Protein AF-A0A4Q2SN95-F1 (afdb_monomer_lite)

Radius of gyration: 20.89 Å; chains: 1; bounding box: 45×52×58 Å

Organism: NCBI:txid1168729

Foldseek 3Di:
DDDDDPDDDPVRVVVVCVVDVVSVVVVVVVVVVVVVVVVVVLVVQVVLQVVLVVQVQHDSGLLCCVVDLVSLVSSQVSLVVCCLDPPNQVSLLSCLVSDALVCLVVLVVLCPDCSSPLSSLSSLVSLLVNLCVVPNCRSLVVLVVCCPPPRNNVSSVCVNVVNDDDD

pLDDT: mean 83.75, std 11.83, range [34.06, 97.44]

Sequence (167 aa):
MGKRQAGITAGELIAELEADPEHQARRREREAAADEEHAVLREVEKPVVADLAAIGVEVDSPWNLYRDPDARARAVPVLLDHLDRDYPDMLSHVLSHVAVREHYDDLLSFLSDESLGSTRISFIRPVNRIGNRIEQGKGRQVIEGLVDHPQLSAEARAVLAGRSRNS

Secondary structure (DSSP, 8-state):
-PPPPPPPPHHHHHHHHHH-HHHHHHHHHHHHHHHHHHHHHHHHHHHHHHHHHHTT---SSGGGGGG-HHHHHHHHHHHHHTTTSS-HHHHHHHHHHH--GGGHHHHHHHHH-GGGGGGGHHHHHHHHHHHHHHSTTHHHHHHHTTTT-TTTHHHHHHHHTT-S---

Structure (mmCIF, N/CA/C/O backbone):
data_AF-A0A4Q2SN95-F1
#
_entry.id   AF-A0A4Q2SN95-F1
#
loop_
_atom_site.group_PDB
_atom_site.id
_atom_site.type_symbol
_atom_site.label_atom_id
_atom_site.label_alt_id
_atom_site.label_comp_id
_atom_site.label_asym_id
_atom_site.label_entity_id
_atom_site.label_seq_id
_atom_site.pdbx_PDB_ins_code
_atom_site.Cartn_x
_atom_site.Cartn_y
_atom_site.Cartn_z
_atom_site.occupancy
_atom_site.B_iso_or_equiv
_atom_site.auth_seq_id
_atom_site.auth_comp_id
_atom_site.auth_asym_id
_atom_site.auth_atom_id
_atom_site.pdbx_PDB_model_num
ATOM 1 N N . MET A 1 1 ? 24.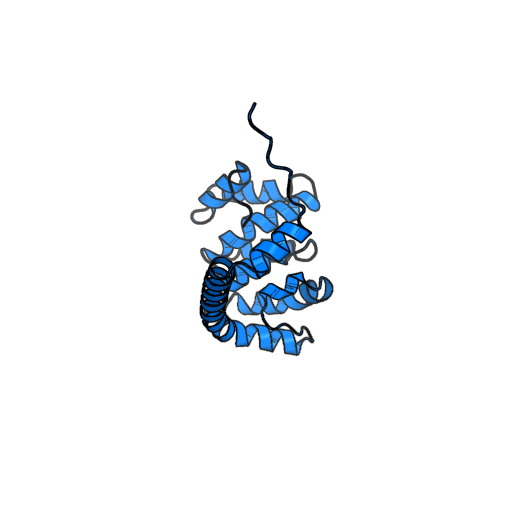513 30.249 -38.455 1.00 34.06 1 MET A N 1
ATOM 2 C CA . MET A 1 1 ? 23.229 29.514 -38.504 1.00 34.06 1 MET A CA 1
ATOM 3 C C . MET A 1 1 ? 23.435 28.146 -37.867 1.00 34.06 1 MET A C 1
ATOM 5 O O . MET A 1 1 ? 24.060 27.295 -38.485 1.00 34.06 1 MET A O 1
ATOM 9 N N . GLY A 1 2 ? 23.003 27.958 -36.617 1.00 39.50 2 GLY A N 1
ATOM 10 C CA . GLY A 1 2 ? 23.066 26.654 -35.948 1.00 39.50 2 GLY A CA 1
ATOM 11 C C . GLY A 1 2 ? 21.958 25.748 -36.479 1.00 39.50 2 GLY A C 1
ATOM 12 O O . GLY A 1 2 ? 20.784 26.105 -36.390 1.00 39.50 2 GLY A O 1
ATOM 13 N N . LYS A 1 3 ? 22.323 24.615 -37.085 1.00 46.09 3 LYS A N 1
ATOM 14 C CA . LYS A 1 3 ? 21.358 23.597 -37.516 1.00 46.09 3 LYS A CA 1
ATOM 15 C C . LYS A 1 3 ? 20.697 23.010 -36.266 1.00 46.09 3 LYS A C 1
ATOM 17 O O . LYS A 1 3 ? 21.389 22.489 -35.399 1.00 46.09 3 LYS A O 1
ATOM 22 N N . ARG A 1 4 ? 19.368 23.116 -36.168 1.00 50.34 4 ARG A N 1
ATOM 23 C CA . ARG A 1 4 ? 18.576 22.367 -35.184 1.00 50.34 4 ARG A CA 1
ATOM 24 C C . ARG A 1 4 ? 18.757 20.880 -35.490 1.00 50.34 4 ARG A C 1
ATOM 26 O O . ARG A 1 4 ? 18.494 20.466 -36.616 1.00 50.34 4 ARG A O 1
ATOM 33 N N . GLN A 1 5 ? 19.256 20.118 -34.522 1.00 59.31 5 GLN A N 1
ATOM 34 C CA . GLN A 1 5 ? 19.350 18.662 -34.608 1.00 59.31 5 GLN A CA 1
ATOM 35 C C . GLN A 1 5 ? 17.923 18.128 -34.802 1.00 59.31 5 GLN A C 1
ATOM 37 O O . GLN A 1 5 ? 17.023 18.497 -34.044 1.00 59.31 5 GLN A O 1
ATOM 42 N N . ALA A 1 6 ? 17.688 17.382 -35.884 1.00 63.25 6 ALA A N 1
ATOM 43 C CA . ALA A 1 6 ? 16.386 16.784 -36.155 1.00 63.25 6 ALA A CA 1
ATOM 44 C C . ALA A 1 6 ? 16.017 15.864 -34.981 1.00 63.25 6 ALA A C 1
ATOM 46 O O . ALA A 1 6 ? 16.872 15.128 -34.493 1.00 63.25 6 ALA A O 1
ATOM 47 N N . GLY A 1 7 ? 14.781 15.958 -34.487 1.00 72.75 7 GLY A N 1
ATOM 48 C CA . GLY A 1 7 ? 14.321 15.111 -33.389 1.00 72.75 7 GLY A CA 1
ATOM 49 C C . GLY A 1 7 ? 14.327 13.647 -33.820 1.00 72.75 7 GLY A C 1
ATOM 50 O O . GLY A 1 7 ? 13.727 13.317 -34.839 1.00 72.75 7 GLY A O 1
ATOM 51 N N . ILE A 1 8 ? 15.016 12.801 -33.057 1.00 86.00 8 ILE A N 1
ATOM 52 C CA . ILE A 1 8 ? 14.998 11.347 -33.216 1.00 86.00 8 ILE A CA 1
ATOM 53 C C . ILE A 1 8 ? 13.643 10.798 -32.755 1.00 86.00 8 ILE A C 1
ATOM 55 O O . ILE A 1 8 ? 13.065 11.281 -31.775 1.00 86.00 8 ILE A O 1
ATOM 59 N N . THR A 1 9 ? 13.103 9.812 -33.464 1.00 89.06 9 THR A N 1
ATOM 60 C CA . THR A 1 9 ? 11.887 9.112 -33.032 1.00 89.06 9 THR A CA 1
ATOM 61 C C . THR A 1 9 ? 12.190 8.155 -31.876 1.00 89.06 9 THR A C 1
ATOM 63 O O . THR A 1 9 ? 13.327 7.735 -31.674 1.00 89.06 9 THR A O 1
ATOM 66 N N . ALA A 1 10 ? 11.166 7.756 -31.116 1.00 77.19 10 ALA A N 1
ATOM 67 C CA . ALA A 1 10 ? 11.340 6.775 -30.041 1.00 77.19 10 ALA A CA 1
ATOM 68 C C . ALA A 1 10 ? 11.914 5.437 -30.551 1.00 77.19 10 ALA A C 1
ATOM 70 O O . ALA A 1 10 ? 12.736 4.834 -29.872 1.00 77.19 10 ALA A O 1
ATOM 71 N N . GLY A 1 11 ? 11.520 4.997 -31.752 1.00 88.56 11 GLY A N 1
ATOM 72 C CA . GLY A 1 11 ? 12.029 3.762 -32.358 1.00 88.56 11 GLY A CA 1
ATOM 73 C C . GLY A 1 11 ? 13.495 3.859 -32.783 1.00 88.56 11 GLY A C 1
ATOM 74 O O . GLY A 1 11 ? 14.266 2.942 -32.523 1.00 88.56 11 GLY A O 1
ATOM 75 N N . GLU A 1 12 ? 13.900 4.983 -33.378 1.00 89.00 12 GLU A N 1
ATOM 76 C CA . GLU A 1 12 ? 15.304 5.232 -33.738 1.00 89.00 12 GLU A CA 1
ATOM 77 C C . GLU A 1 12 ? 16.192 5.344 -32.492 1.00 89.00 12 GLU A C 1
ATOM 79 O O . GLU A 1 12 ? 17.292 4.801 -32.479 1.00 89.00 12 GLU A O 1
ATOM 84 N N . LEU A 1 13 ? 15.690 5.971 -31.422 1.00 87.94 13 LEU A N 1
ATOM 85 C CA . LEU A 1 13 ? 16.396 6.042 -30.144 1.00 87.94 13 LEU A CA 1
ATOM 86 C C . LEU A 1 13 ? 16.555 4.654 -29.509 1.00 87.94 13 LEU A C 1
ATOM 88 O O . LEU A 1 13 ? 17.628 4.342 -29.008 1.00 87.94 13 LEU A O 1
ATOM 92 N N . ILE A 1 14 ? 15.521 3.807 -29.541 1.00 88.38 14 ILE A N 1
ATOM 93 C CA . ILE A 1 14 ? 15.619 2.423 -29.048 1.00 88.38 14 ILE A CA 1
ATOM 94 C C . ILE A 1 14 ? 16.693 1.655 -29.826 1.00 88.38 14 ILE A C 1
ATOM 96 O O . ILE A 1 14 ? 17.553 1.041 -29.204 1.00 88.38 14 ILE A O 1
ATOM 100 N N . ALA A 1 15 ? 16.697 1.748 -31.159 1.00 90.81 15 ALA A N 1
ATOM 101 C CA . ALA A 1 15 ? 17.691 1.076 -31.995 1.00 90.81 15 ALA A CA 1
ATOM 102 C C . ALA A 1 15 ? 19.127 1.573 -31.725 1.00 90.81 15 ALA A C 1
ATOM 104 O O . ALA A 1 15 ? 20.064 0.776 -31.701 1.00 90.81 15 ALA A O 1
ATOM 105 N N . GLU A 1 16 ? 19.310 2.875 -31.479 1.00 89.81 16 GLU A N 1
ATOM 106 C CA . GLU A 1 16 ? 20.607 3.453 -31.101 1.00 89.81 16 GLU A CA 1
ATOM 107 C C . GLU A 1 16 ? 21.078 2.940 -29.732 1.00 89.81 16 GLU A C 1
ATOM 109 O O . GLU A 1 16 ? 22.223 2.513 -29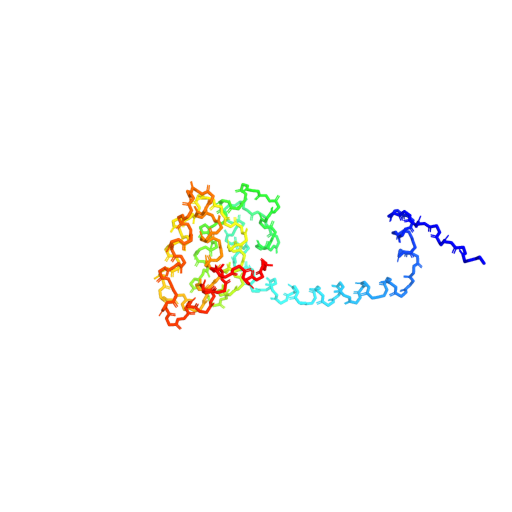.587 1.00 89.81 16 GLU A O 1
ATOM 114 N N . LEU A 1 17 ? 20.181 2.900 -28.742 1.00 89.56 17 LEU A N 1
ATOM 115 C CA . LEU A 1 17 ? 20.478 2.375 -27.408 1.00 89.56 17 LEU A CA 1
ATOM 116 C C . LEU A 1 17 ? 20.768 0.867 -27.423 1.00 89.56 17 LEU A C 1
ATOM 118 O O . LEU A 1 17 ? 21.601 0.399 -26.646 1.00 89.56 17 LEU A O 1
ATOM 122 N N . GLU A 1 18 ? 20.103 0.097 -28.287 1.00 91.62 18 GLU A N 1
ATOM 123 C CA . GLU A 1 18 ? 20.377 -1.329 -28.509 1.00 91.62 18 GLU A CA 1
ATOM 124 C C . GLU A 1 18 ? 21.759 -1.569 -29.126 1.00 91.62 18 GLU A C 1
ATOM 126 O O . GLU A 1 18 ? 22.445 -2.517 -28.737 1.00 91.62 18 GLU A O 1
ATOM 131 N N . ALA A 1 19 ? 22.187 -0.692 -30.038 1.00 92.69 19 ALA A N 1
ATOM 132 C CA . ALA A 1 19 ? 23.485 -0.770 -30.699 1.00 92.69 19 ALA A CA 1
ATOM 133 C C . ALA A 1 19 ? 24.656 -0.221 -29.857 1.00 92.69 19 ALA A C 1
ATOM 135 O O . ALA A 1 19 ? 25.799 -0.578 -30.140 1.00 92.69 19 ALA A O 1
ATOM 136 N N . ASP A 1 20 ? 24.404 0.616 -28.841 1.00 93.75 20 ASP A N 1
ATOM 137 C CA . ASP A 1 20 ? 25.426 1.197 -27.953 1.00 93.75 20 ASP A CA 1
ATOM 138 C C . ASP A 1 20 ? 25.938 0.178 -26.905 1.00 93.75 20 ASP A C 1
ATOM 140 O O . ASP A 1 20 ? 25.230 -0.133 -25.936 1.00 93.75 20 ASP A O 1
ATOM 144 N N . PRO A 1 21 ? 27.195 -0.306 -27.012 1.00 92.12 21 PRO A N 1
ATOM 145 C CA . PRO A 1 21 ? 27.749 -1.283 -26.079 1.00 92.12 21 PRO A CA 1
ATOM 146 C C . PRO A 1 21 ? 27.843 -0.779 -24.635 1.00 92.12 21 PRO A C 1
ATOM 148 O O . PRO A 1 21 ? 27.689 -1.579 -23.710 1.00 92.12 21 PRO A O 1
ATOM 151 N N . GLU A 1 22 ? 28.070 0.521 -24.415 1.00 93.00 22 GLU A N 1
ATOM 152 C CA . GLU A 1 22 ? 28.120 1.085 -23.066 1.00 93.00 22 GLU A CA 1
ATOM 153 C C . GLU A 1 22 ? 26.730 1.138 -22.434 1.00 93.00 22 GLU A C 1
ATOM 155 O O . GLU A 1 22 ? 26.572 0.854 -21.244 1.00 93.00 22 GLU A O 1
ATOM 160 N N . HIS A 1 23 ? 25.703 1.481 -23.217 1.00 86.88 23 HIS A N 1
ATOM 161 C CA . HIS A 1 23 ? 24.322 1.411 -22.752 1.00 86.88 23 HIS A CA 1
ATOM 162 C C . HIS A 1 23 ? 23.934 -0.029 -22.403 1.00 86.88 23 HIS A C 1
ATOM 164 O O . HIS A 1 23 ? 23.379 -0.265 -21.329 1.00 86.88 23 HIS A O 1
ATOM 170 N N . GLN A 1 24 ? 24.293 -0.998 -23.249 1.00 92.06 24 GLN A N 1
ATOM 171 C CA . GLN A 1 24 ? 24.062 -2.417 -22.973 1.00 92.06 24 GLN A CA 1
ATOM 172 C C . GLN A 1 24 ? 24.809 -2.909 -21.725 1.00 92.06 24 GLN A C 1
ATOM 174 O O . GLN A 1 24 ? 24.277 -3.737 -20.985 1.00 92.06 24 GLN A O 1
ATOM 179 N N . ALA A 1 25 ? 26.038 -2.442 -21.485 1.00 90.56 25 ALA A N 1
ATOM 180 C CA . ALA A 1 25 ? 26.813 -2.795 -20.294 1.00 90.56 25 ALA A CA 1
ATOM 181 C C . ALA A 1 25 ? 26.173 -2.222 -19.022 1.00 90.56 25 ALA A C 1
ATOM 183 O O . ALA A 1 25 ? 25.849 -2.979 -18.111 1.00 90.56 25 ALA A O 1
ATOM 184 N N . ARG A 1 26 ? 25.862 -0.917 -19.008 1.00 87.06 26 ARG A N 1
ATOM 185 C CA . ARG A 1 26 ? 25.166 -0.265 -17.884 1.00 87.06 26 ARG A CA 1
ATOM 186 C C . ARG A 1 26 ? 23.802 -0.891 -17.602 1.00 87.06 26 ARG A C 1
ATOM 188 O O . ARG A 1 26 ? 23.394 -0.975 -16.447 1.00 87.06 26 ARG A O 1
ATOM 195 N N . ARG A 1 27 ? 23.071 -1.306 -18.643 1.00 86.88 27 ARG A N 1
ATOM 196 C CA . ARG A 1 27 ? 21.775 -1.978 -18.484 1.00 86.88 27 ARG A CA 1
ATOM 197 C C . ARG A 1 27 ? 21.940 -3.351 -17.837 1.00 86.88 27 ARG A C 1
ATOM 199 O O . ARG A 1 27 ? 21.238 -3.623 -16.874 1.00 86.88 27 ARG A O 1
ATOM 206 N N . ARG A 1 28 ? 22.908 -4.152 -18.297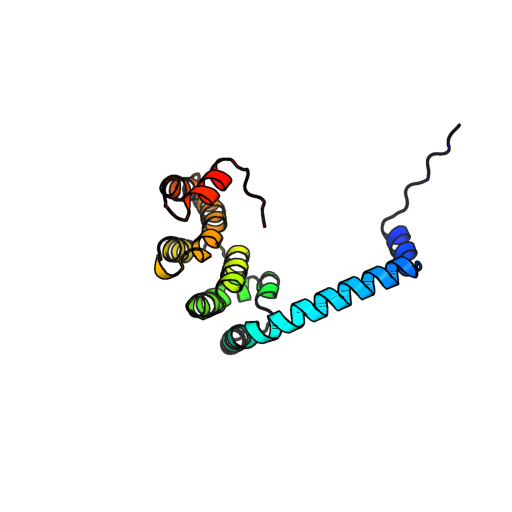 1.00 86.81 28 ARG A N 1
ATOM 207 C CA . ARG A 1 28 ? 23.227 -5.467 -17.717 1.00 86.81 28 ARG A CA 1
ATOM 208 C C . ARG A 1 28 ? 23.721 -5.382 -16.276 1.00 86.81 28 ARG A C 1
ATOM 210 O O . ARG A 1 28 ? 23.313 -6.195 -15.464 1.00 86.81 28 ARG A O 1
ATOM 217 N N . GLU A 1 29 ? 24.555 -4.399 -15.940 1.00 86.38 29 GLU A N 1
ATOM 218 C CA . GLU A 1 29 ? 25.005 -4.177 -14.557 1.00 86.38 29 GLU A CA 1
ATOM 219 C C . GLU A 1 29 ? 23.837 -3.832 -13.627 1.00 86.38 29 GLU A C 1
ATOM 221 O O . GLU A 1 29 ? 23.751 -4.358 -12.522 1.00 86.38 29 GLU A O 1
ATOM 226 N N . ARG A 1 30 ? 22.910 -2.979 -14.082 1.00 78.62 30 ARG A N 1
ATOM 227 C CA . ARG A 1 30 ? 21.701 -2.637 -13.317 1.00 78.62 30 ARG A CA 1
ATOM 228 C C . ARG A 1 30 ? 20.752 -3.816 -13.169 1.00 78.62 30 ARG A C 1
ATOM 230 O O . ARG A 1 30 ? 20.195 -3.995 -12.097 1.00 78.62 30 ARG A O 1
ATOM 237 N N . GLU A 1 31 ? 20.562 -4.581 -14.238 1.00 80.38 31 GLU A N 1
ATOM 238 C CA . GLU A 1 31 ? 19.724 -5.780 -14.239 1.00 80.38 31 GLU A CA 1
ATOM 239 C C . GLU A 1 31 ? 20.303 -6.841 -13.297 1.00 80.38 31 GLU A C 1
ATOM 241 O O . GLU A 1 31 ? 19.589 -7.323 -12.431 1.00 80.38 31 GLU A O 1
ATOM 246 N N . ALA A 1 32 ? 21.617 -7.085 -13.344 1.00 79.00 32 ALA A N 1
ATOM 247 C CA . ALA A 1 32 ? 22.294 -8.000 -12.427 1.00 79.00 32 ALA A CA 1
ATOM 248 C C . ALA A 1 32 ? 22.229 -7.538 -10.959 1.00 79.00 32 ALA A C 1
ATOM 250 O O . ALA A 1 32 ? 21.983 -8.352 -10.073 1.00 79.00 32 ALA A O 1
ATOM 251 N N . ALA A 1 33 ? 22.412 -6.238 -10.694 1.00 75.69 33 ALA A N 1
ATOM 252 C CA . ALA A 1 33 ? 22.281 -5.685 -9.346 1.00 75.69 33 ALA A CA 1
ATOM 253 C C . ALA A 1 33 ? 20.842 -5.806 -8.814 1.00 75.69 33 ALA A C 1
ATOM 255 O O . ALA A 1 33 ? 20.639 -6.170 -7.657 1.00 75.69 33 ALA A O 1
ATOM 256 N N . ALA A 1 34 ? 19.845 -5.550 -9.666 1.00 71.56 34 ALA A N 1
ATOM 257 C CA . ALA A 1 34 ? 18.441 -5.744 -9.322 1.00 71.56 34 ALA A CA 1
ATOM 258 C C . ALA A 1 34 ? 18.114 -7.230 -9.097 1.00 71.56 34 ALA A C 1
ATOM 260 O O . ALA A 1 34 ? 17.398 -7.562 -8.160 1.00 71.56 34 ALA A O 1
ATOM 261 N N . ASP A 1 35 ? 18.665 -8.138 -9.904 1.00 74.12 35 ASP A N 1
ATOM 262 C CA . ASP A 1 35 ? 18.463 -9.582 -9.757 1.00 74.12 35 ASP A CA 1
ATOM 263 C C . ASP A 1 35 ? 19.029 -10.128 -8.441 1.00 74.12 35 ASP A C 1
ATOM 265 O O . ASP A 1 35 ? 18.415 -11.018 -7.837 1.00 74.12 35 ASP A O 1
ATOM 269 N N . GLU A 1 36 ? 20.172 -9.596 -7.996 1.00 71.81 36 GLU A N 1
ATOM 270 C CA . GLU A 1 36 ? 20.810 -9.932 -6.720 1.00 71.81 36 GLU A CA 1
ATOM 271 C C . GLU A 1 36 ? 19.992 -9.409 -5.529 1.00 71.81 36 GLU A C 1
ATOM 273 O O . GLU A 1 36 ? 19.694 -10.168 -4.605 1.00 71.81 36 GLU A O 1
ATOM 278 N N . GLU A 1 37 ? 19.530 -8.156 -5.586 1.00 66.19 37 GLU A N 1
ATOM 279 C CA . GLU A 1 37 ? 18.628 -7.579 -4.580 1.00 66.19 37 GLU A CA 1
ATOM 280 C C . GLU A 1 37 ? 17.303 -8.360 -4.501 1.00 66.19 37 GLU A C 1
ATOM 282 O O . GLU A 1 37 ? 16.845 -8.749 -3.422 1.00 66.19 37 GLU A O 1
ATOM 287 N N . HIS A 1 38 ? 16.724 -8.694 -5.656 1.00 71.75 38 HIS A N 1
ATOM 288 C CA . HIS A 1 38 ? 15.506 -9.491 -5.742 1.00 71.75 38 HIS A CA 1
ATOM 289 C C . HIS A 1 38 ? 15.707 -10.935 -5.264 1.00 71.75 38 HIS A C 1
ATOM 291 O O . HIS A 1 38 ? 14.745 -11.560 -4.827 1.00 71.75 38 HIS A O 1
ATOM 297 N N . ALA A 1 39 ? 16.920 -11.497 -5.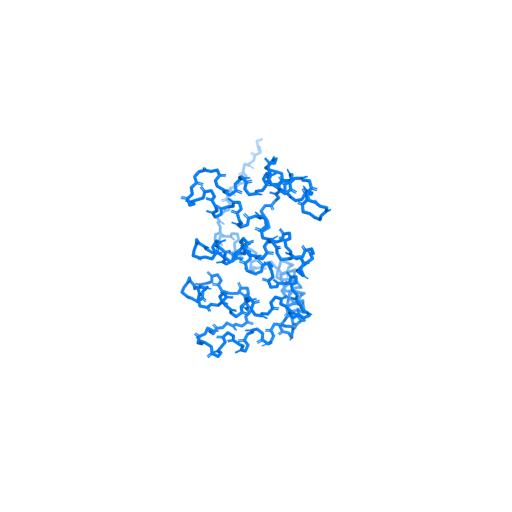318 1.00 76.06 39 ALA A N 1
ATOM 298 C CA . ALA A 1 39 ? 17.178 -12.850 -4.820 1.00 76.06 39 ALA A CA 1
ATOM 299 C C . ALA A 1 39 ? 16.988 -12.950 -3.306 1.00 76.06 39 ALA A C 1
ATOM 301 O O . ALA A 1 39 ? 16.387 -13.913 -2.829 1.00 76.06 39 ALA A O 1
ATOM 302 N N . VAL A 1 40 ? 17.445 -11.938 -2.567 1.00 73.81 40 VAL A N 1
ATOM 303 C CA . VAL A 1 40 ? 17.262 -11.863 -1.113 1.00 73.81 40 VAL A CA 1
ATOM 304 C C . VAL A 1 40 ? 15.780 -11.719 -0.772 1.00 73.81 40 VAL A C 1
ATOM 306 O O . VAL A 1 40 ? 15.275 -12.434 0.092 1.00 73.81 40 VAL A O 1
ATOM 309 N N . LEU A 1 41 ? 15.064 -10.852 -1.493 1.00 72.00 41 LEU A N 1
ATOM 310 C CA . LEU A 1 41 ? 13.626 -10.659 -1.297 1.00 72.00 41 LEU A CA 1
ATOM 311 C C . LEU A 1 41 ? 12.833 -11.931 -1.607 1.00 72.00 41 LEU A C 1
ATOM 313 O O . LEU A 1 41 ? 11.978 -12.302 -0.812 1.00 72.00 41 LEU A O 1
ATOM 317 N N . ARG A 1 42 ? 13.168 -12.658 -2.682 1.00 79.44 42 ARG A N 1
ATOM 318 C CA . ARG A 1 42 ? 12.513 -13.930 -3.029 1.00 79.44 42 ARG A CA 1
ATOM 319 C C . ARG A 1 42 ? 12.575 -14.946 -1.893 1.00 79.44 42 ARG A C 1
ATOM 321 O O . ARG A 1 42 ? 11.590 -15.634 -1.660 1.00 79.44 42 ARG A O 1
ATOM 328 N N . GLU A 1 43 ? 13.695 -15.044 -1.175 1.00 81.69 43 GLU A N 1
ATOM 329 C CA . GLU A 1 43 ? 13.807 -15.951 -0.023 1.00 81.69 43 GLU A CA 1
ATOM 330 C C . GLU A 1 43 ? 12.876 -15.549 1.128 1.00 81.69 43 GLU A C 1
ATOM 332 O O . GLU A 1 43 ? 12.232 -16.414 1.722 1.00 81.69 43 GLU A O 1
ATOM 337 N N . VAL A 1 44 ? 12.756 -14.248 1.401 1.00 81.50 44 VAL A N 1
ATOM 338 C CA . VAL A 1 44 ? 11.848 -13.707 2.427 1.00 81.50 44 VAL A CA 1
ATOM 339 C C . VAL A 1 44 ? 10.380 -13.846 2.006 1.00 81.50 44 VAL A C 1
ATOM 341 O O . VAL A 1 44 ? 9.522 -14.123 2.839 1.00 81.50 44 VAL A O 1
ATOM 344 N N . GLU A 1 45 ? 10.085 -13.703 0.713 1.00 86.44 45 GLU A N 1
ATOM 345 C CA . GLU A 1 45 ? 8.736 -13.766 0.137 1.00 86.44 45 GLU A CA 1
ATOM 346 C C . GLU A 1 45 ? 8.195 -15.198 0.005 1.00 86.44 45 GLU A C 1
ATOM 348 O O . GLU A 1 45 ? 6.986 -15.381 -0.144 1.00 86.44 45 GLU A O 1
ATOM 353 N N . LYS A 1 46 ? 9.043 -16.232 0.092 1.00 88.19 46 LYS A N 1
ATOM 354 C CA . LYS A 1 46 ? 8.628 -17.639 -0.067 1.00 88.19 46 LYS A CA 1
ATOM 355 C C . LYS A 1 46 ? 7.380 -18.028 0.728 1.00 88.19 46 LYS A C 1
ATOM 357 O O . LYS A 1 46 ? 6.511 -18.664 0.133 1.00 88.19 46 LYS A O 1
ATOM 362 N N . PRO A 1 47 ? 7.248 -17.690 2.027 1.00 89.62 47 PRO A N 1
ATOM 363 C CA . PRO A 1 47 ? 6.080 -18.105 2.790 1.00 89.62 47 PRO A CA 1
ATOM 364 C C . PRO A 1 47 ? 4.797 -17.457 2.262 1.00 89.62 47 PRO A C 1
ATOM 366 O O . PRO A 1 47 ? 3.803 -18.147 2.086 1.00 89.62 47 PRO A O 1
ATOM 369 N N . VAL A 1 48 ? 4.817 -16.152 1.962 1.00 89.25 48 VAL A N 1
ATOM 370 C CA . VAL A 1 48 ? 3.625 -15.449 1.457 1.00 89.25 48 VAL A CA 1
ATOM 371 C C . VAL A 1 48 ? 3.269 -15.900 0.044 1.00 89.25 48 VAL A C 1
ATOM 373 O O . VAL A 1 48 ? 2.096 -16.076 -0.261 1.00 89.25 48 VAL A O 1
ATOM 376 N N . VAL A 1 49 ? 4.259 -16.165 -0.812 1.00 92.19 49 VAL A N 1
ATOM 377 C CA . VAL A 1 49 ? 4.026 -16.718 -2.153 1.00 92.19 49 VAL A CA 1
ATOM 378 C C . VAL A 1 49 ? 3.405 -18.115 -2.071 1.00 92.19 49 VAL A C 1
ATOM 380 O O . VAL A 1 49 ? 2.476 -18.410 -2.819 1.00 92.19 49 VAL A O 1
ATOM 383 N N . ALA A 1 50 ? 3.864 -18.960 -1.145 1.00 92.88 50 ALA A N 1
ATOM 384 C CA . ALA A 1 50 ? 3.287 -20.285 -0.936 1.00 92.88 50 ALA A CA 1
ATOM 385 C C . ALA A 1 50 ? 1.826 -20.212 -0.457 1.00 92.88 50 ALA A C 1
ATOM 387 O O . ALA A 1 50 ? 0.970 -20.917 -0.995 1.00 92.88 50 ALA A O 1
ATOM 388 N N . ASP A 1 51 ? 1.529 -19.329 0.497 1.00 92.31 51 ASP A N 1
ATOM 389 C CA . ASP A 1 51 ? 0.175 -19.163 1.034 1.00 92.31 51 ASP A CA 1
ATOM 390 C C . ASP A 1 51 ? -0.771 -18.506 -0.005 1.00 92.31 51 ASP A C 1
ATOM 392 O O . ASP A 1 51 ? -1.952 -18.853 -0.081 1.00 92.31 51 ASP A O 1
ATOM 396 N N . LEU A 1 52 ? -0.255 -17.647 -0.898 1.00 93.00 52 LEU A N 1
ATOM 397 C CA . LEU A 1 52 ? -0.989 -17.130 -2.065 1.00 93.00 52 LEU A CA 1
ATOM 398 C C . LEU A 1 52 ? -1.287 -18.226 -3.102 1.00 93.00 52 LEU A C 1
ATOM 400 O O . LEU A 1 52 ? -2.416 -18.328 -3.592 1.00 93.00 52 LEU A O 1
ATOM 404 N N . ALA A 1 53 ? -0.316 -19.087 -3.409 1.00 94.31 53 ALA A N 1
ATOM 405 C CA . ALA A 1 53 ? -0.523 -20.212 -4.319 1.00 94.31 53 ALA A CA 1
ATOM 406 C C . ALA A 1 53 ? -1.579 -21.192 -3.771 1.00 94.31 53 ALA A C 1
ATOM 408 O O . ALA A 1 53 ? -2.426 -21.684 -4.518 1.00 94.31 53 ALA A O 1
ATOM 409 N N . ALA A 1 54 ? -1.619 -21.406 -2.450 1.00 94.62 54 ALA A N 1
ATOM 410 C CA . ALA A 1 54 ? -2.609 -22.268 -1.797 1.00 94.62 54 ALA A CA 1
ATOM 411 C C . ALA A 1 54 ? -4.069 -21.812 -2.006 1.00 94.62 54 ALA A C 1
ATOM 413 O O . ALA A 1 54 ? -4.983 -22.638 -1.957 1.00 94.62 54 ALA A O 1
ATOM 414 N N . ILE A 1 55 ? -4.296 -20.524 -2.287 1.00 93.25 55 ILE A N 1
ATOM 415 C CA . ILE A 1 55 ? -5.616 -19.960 -2.620 1.00 93.25 55 ILE A CA 1
ATOM 416 C C . ILE A 1 55 ? -5.815 -19.729 -4.132 1.00 93.25 55 ILE A C 1
ATOM 418 O O . ILE A 1 55 ? -6.777 -19.073 -4.542 1.00 93.25 55 ILE A O 1
ATOM 422 N N . GLY A 1 56 ? -4.917 -20.258 -4.971 1.00 92.50 56 GLY A N 1
ATOM 423 C CA . GLY A 1 56 ? -4.967 -20.149 -6.431 1.00 92.50 56 GLY A CA 1
ATOM 424 C C . GLY A 1 56 ? -4.498 -18.799 -6.985 1.00 92.50 56 GLY A C 1
ATOM 425 O O . GLY A 1 56 ? -4.923 -18.404 -8.073 1.00 92.50 56 GLY A O 1
ATOM 426 N N . VAL A 1 57 ? -3.673 -18.057 -6.239 1.00 92.88 57 VAL A N 1
ATOM 427 C CA . VAL A 1 57 ? -3.024 -16.822 -6.700 1.00 92.88 57 VAL A CA 1
ATOM 428 C C . VAL A 1 57 ? -1.562 -17.121 -7.038 1.00 92.88 57 VAL A C 1
ATOM 430 O O . VAL A 1 57 ? -0.685 -17.084 -6.181 1.00 92.88 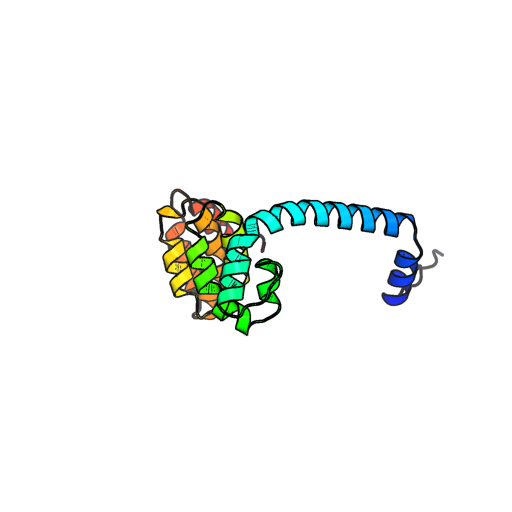57 VAL A O 1
ATOM 433 N N . GLU A 1 58 ? -1.309 -17.414 -8.312 1.00 92.19 58 GLU A N 1
ATOM 434 C CA . GLU A 1 58 ? 0.021 -17.758 -8.826 1.00 92.19 58 GLU A CA 1
ATOM 435 C C . GLU A 1 58 ? 0.829 -16.491 -9.146 1.00 92.19 58 GLU A C 1
ATOM 437 O O . GLU A 1 58 ? 0.605 -15.832 -10.166 1.00 92.19 58 GLU A O 1
ATOM 442 N N . VAL A 1 59 ? 1.777 -16.143 -8.275 1.00 90.12 59 VAL A N 1
ATOM 443 C CA . VAL A 1 59 ? 2.733 -15.044 -8.474 1.00 90.12 59 VAL A CA 1
ATOM 444 C C . VAL A 1 59 ? 4.129 -15.467 -8.022 1.00 90.12 59 VAL A C 1
ATOM 446 O O . VAL A 1 59 ? 4.286 -16.205 -7.059 1.00 90.12 59 VAL A O 1
ATOM 449 N N . ASP A 1 60 ? 5.158 -14.982 -8.706 1.00 87.50 60 ASP A N 1
ATOM 450 C CA . ASP A 1 60 ? 6.573 -15.142 -8.336 1.00 87.50 60 ASP A CA 1
ATOM 451 C C . ASP A 1 60 ? 7.028 -14.137 -7.263 1.00 87.50 60 ASP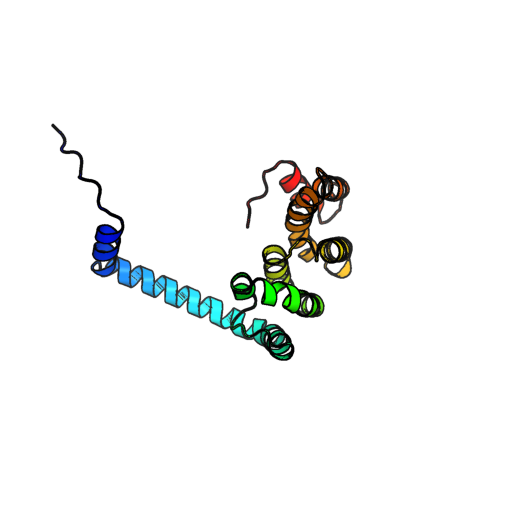 A C 1
ATOM 453 O O . ASP A 1 60 ? 8.077 -14.318 -6.649 1.00 87.50 60 ASP A O 1
ATOM 457 N N . SER A 1 61 ? 6.233 -13.088 -7.041 1.00 86.75 61 SER A N 1
ATOM 458 C CA . SER A 1 61 ? 6.417 -12.092 -5.990 1.00 86.75 61 SER A CA 1
ATOM 459 C C . SER A 1 61 ? 5.078 -11.421 -5.642 1.00 86.75 61 SER A C 1
ATOM 461 O O . SER A 1 61 ? 4.303 -11.114 -6.560 1.00 86.75 61 SER A O 1
ATOM 463 N N . PRO A 1 62 ? 4.795 -11.099 -4.362 1.00 86.50 62 PRO A N 1
ATOM 464 C CA . PRO A 1 62 ? 3.618 -10.318 -3.966 1.00 86.50 62 PRO A CA 1
ATOM 465 C C . PRO A 1 62 ? 3.536 -8.961 -4.677 1.00 86.50 62 PRO A C 1
ATOM 467 O O . PRO A 1 62 ? 2.444 -8.445 -4.922 1.00 86.50 62 PRO A O 1
ATOM 470 N N . TRP A 1 63 ? 4.676 -8.400 -5.091 1.00 83.38 63 TRP A N 1
ATOM 471 C CA . TRP A 1 63 ? 4.722 -7.175 -5.885 1.00 83.38 63 TRP A CA 1
ATOM 472 C C . TRP A 1 63 ? 4.022 -7.311 -7.235 1.00 83.38 63 TRP A C 1
ATOM 474 O O . TRP A 1 63 ? 3.547 -6.314 -7.759 1.00 83.38 63 TRP A O 1
ATOM 484 N N . ASN A 1 64 ? 3.883 -8.514 -7.795 1.00 87.38 64 ASN A N 1
ATOM 485 C CA . ASN A 1 64 ? 3.213 -8.723 -9.079 1.00 87.38 64 ASN A CA 1
ATOM 486 C C . ASN A 1 64 ? 1.685 -8.837 -8.978 1.00 87.38 64 ASN A C 1
ATOM 488 O O . ASN A 1 64 ? 1.016 -8.893 -10.012 1.00 87.38 64 ASN A O 1
ATOM 492 N N . LEU A 1 65 ? 1.106 -8.742 -7.774 1.00 85.31 65 LEU A N 1
ATOM 493 C CA . LEU A 1 65 ? -0.348 -8.693 -7.574 1.00 85.31 65 LEU A CA 1
ATOM 494 C C . LEU A 1 65 ? -1.011 -7.521 -8.315 1.00 85.31 65 LEU A C 1
ATOM 496 O O . LEU A 1 65 ? -2.197 -7.582 -8.637 1.00 85.31 65 LEU A O 1
ATOM 500 N N . TYR A 1 66 ? -0.277 -6.454 -8.663 1.00 79.38 66 TYR A N 1
ATOM 501 C CA . TYR A 1 66 ? -0.869 -5.381 -9.467 1.00 79.38 66 TYR A CA 1
ATOM 502 C C . TYR A 1 66 ? -1.285 -5.833 -10.879 1.00 79.38 66 TYR A C 1
ATOM 504 O O . TYR A 1 66 ? -2.092 -5.152 -11.514 1.00 79.38 66 TYR A O 1
ATOM 512 N N . ARG A 1 67 ? -0.756 -6.944 -11.393 1.00 82.31 67 ARG A N 1
ATOM 513 C CA . ARG A 1 67 ? -1.016 -7.386 -12.770 1.00 82.31 67 ARG A CA 1
ATOM 514 C C . ARG A 1 67 ? -2.428 -7.937 -12.964 1.00 82.31 67 ARG A C 1
ATOM 516 O O . ARG A 1 67 ? -2.945 -7.850 -14.073 1.00 82.31 67 ARG A O 1
ATOM 523 N N . ASP A 1 68 ? -3.057 -8.431 -11.899 1.00 81.38 68 ASP A N 1
ATOM 524 C CA . ASP A 1 68 ? -4.389 -9.037 -11.939 1.00 81.38 68 ASP A CA 1
ATOM 525 C C . ASP A 1 68 ? -5.278 -8.480 -10.805 1.00 81.38 68 ASP A C 1
ATOM 527 O O . ASP A 1 68 ? -5.049 -8.786 -9.633 1.00 81.38 68 ASP A O 1
ATOM 531 N N . PRO A 1 69 ? -6.294 -7.651 -11.119 1.00 75.75 69 PRO A N 1
ATOM 532 C CA . PRO A 1 69 ? -7.233 -7.125 -10.129 1.00 75.75 69 PRO A CA 1
ATOM 533 C C . PRO A 1 69 ? -7.970 -8.197 -9.314 1.00 75.75 69 PRO A C 1
ATOM 535 O O . PRO A 1 69 ? -8.189 -7.984 -8.120 1.00 75.75 69 PRO A O 1
ATOM 538 N N . ASP A 1 70 ? -8.313 -9.339 -9.915 1.00 78.44 70 ASP A N 1
ATOM 539 C CA . ASP A 1 70 ? -9.040 -10.411 -9.227 1.00 78.44 70 ASP A CA 1
ATOM 540 C C . ASP A 1 70 ? -8.127 -11.133 -8.230 1.00 78.44 70 ASP A C 1
ATOM 542 O O . ASP A 1 70 ? -8.552 -11.499 -7.130 1.00 78.44 70 ASP A O 1
ATOM 546 N N . ALA A 1 71 ? -6.847 -11.286 -8.580 1.00 83.00 71 ALA A N 1
ATOM 547 C CA . ALA A 1 71 ? -5.831 -11.799 -7.670 1.00 83.00 71 ALA A CA 1
ATOM 548 C C . ALA A 1 71 ? -5.638 -10.889 -6.449 1.00 83.00 71 ALA A C 1
ATOM 550 O O . ALA A 1 71 ? -5.499 -11.398 -5.340 1.00 83.00 71 ALA A O 1
ATOM 551 N N . ARG A 1 72 ? -5.686 -9.555 -6.610 1.00 79.75 72 ARG A N 1
ATOM 552 C CA . ARG A 1 72 ? -5.512 -8.612 -5.485 1.00 79.75 72 ARG A CA 1
ATOM 553 C C . ARG A 1 72 ? -6.535 -8.830 -4.383 1.00 79.75 72 ARG A C 1
ATOM 555 O O . ARG A 1 72 ? -6.153 -8.910 -3.223 1.00 79.75 72 ARG A O 1
ATOM 562 N N . ALA A 1 73 ? -7.817 -8.910 -4.738 1.00 77.38 73 ALA A N 1
ATOM 563 C CA . ALA A 1 73 ? -8.890 -9.057 -3.756 1.00 77.38 73 ALA A CA 1
ATOM 564 C C . ALA A 1 73 ? -8.760 -10.370 -2.970 1.00 77.38 73 ALA A C 1
ATOM 566 O O . ALA A 1 73 ? -8.934 -10.388 -1.755 1.00 77.38 73 ALA A O 1
ATOM 567 N N . ARG A 1 74 ? -8.383 -11.462 -3.649 1.00 82.44 74 ARG A N 1
ATOM 568 C CA . ARG A 1 74 ? -8.141 -12.760 -3.000 1.00 82.44 74 ARG A CA 1
ATOM 569 C C . ARG A 1 74 ? -6.867 -12.779 -2.158 1.00 82.44 74 ARG A C 1
ATOM 571 O O . ARG A 1 74 ? -6.827 -13.474 -1.152 1.00 82.44 74 ARG A O 1
ATOM 578 N N . ALA A 1 75 ? -5.845 -12.030 -2.562 1.00 86.25 75 ALA A N 1
ATOM 579 C CA . ALA A 1 75 ? -4.554 -11.993 -1.888 1.00 86.25 75 ALA A CA 1
ATOM 580 C C . ALA A 1 75 ? -4.584 -11.238 -0.558 1.00 86.25 75 ALA A C 1
ATOM 582 O O . ALA A 1 75 ? -3.784 -11.558 0.316 1.00 86.25 75 ALA A O 1
ATOM 583 N N . VAL A 1 76 ? -5.479 -10.254 -0.390 1.00 81.50 76 VAL A N 1
ATOM 584 C CA . VAL A 1 76 ? -5.485 -9.409 0.812 1.00 81.50 76 VAL A CA 1
ATOM 585 C C . VAL A 1 76 ? -5.520 -10.232 2.098 1.00 81.50 76 VAL A C 1
ATOM 587 O O . VAL A 1 76 ? -4.564 -10.082 2.846 1.00 81.50 76 VAL A O 1
ATOM 590 N N . PRO A 1 77 ? -6.470 -11.155 2.345 1.00 81.12 77 PRO A N 1
ATOM 591 C CA . PRO A 1 77 ? -6.494 -11.945 3.581 1.00 81.12 77 PRO A CA 1
ATOM 592 C C . PRO A 1 77 ? -5.171 -12.649 3.921 1.00 81.12 77 PRO A C 1
ATOM 594 O O . PRO A 1 77 ? -4.779 -12.674 5.083 1.00 81.12 77 PRO A O 1
ATOM 597 N N . VAL A 1 78 ? -4.458 -13.166 2.915 1.00 86.44 78 VAL A N 1
ATOM 598 C CA . VAL A 1 78 ? -3.136 -13.788 3.102 1.00 86.44 78 VAL A CA 1
ATOM 599 C C . VAL A 1 78 ? -2.095 -12.730 3.458 1.00 86.44 78 VAL A C 1
ATOM 601 O O . VAL A 1 78 ? -1.344 -12.900 4.410 1.00 86.44 78 VAL A O 1
ATOM 604 N N . LEU A 1 79 ? -2.068 -11.599 2.746 1.00 83.62 79 LEU A N 1
ATOM 605 C CA . LEU A 1 79 ? -1.169 -10.494 3.086 1.00 83.62 79 LEU A CA 1
ATOM 606 C C . LEU A 1 79 ? -1.402 -9.997 4.520 1.00 83.62 79 LEU A C 1
ATOM 608 O O . LEU A 1 79 ? -0.430 -9.641 5.178 1.00 83.62 79 LEU A O 1
ATOM 612 N N . LEU A 1 80 ? -2.654 -10.001 4.997 1.00 75.19 80 LEU A N 1
ATOM 613 C CA . LEU A 1 80 ? -3.010 -9.608 6.363 1.00 75.19 80 LEU A CA 1
ATOM 614 C C . LEU A 1 80 ? -2.451 -10.580 7.403 1.00 75.19 80 LEU A C 1
ATOM 616 O O . LEU A 1 80 ? -1.811 -10.133 8.346 1.00 75.19 80 LEU A O 1
ATOM 620 N N . ASP A 1 81 ? -2.629 -11.888 7.205 1.00 80.44 81 ASP A N 1
ATOM 621 C CA . ASP A 1 81 ? -2.110 -12.925 8.114 1.00 80.44 81 ASP A CA 1
ATOM 622 C C . ASP A 1 81 ? -0.577 -12.880 8.253 1.00 80.44 81 ASP A C 1
ATOM 624 O O . ASP A 1 81 ? -0.006 -13.216 9.291 1.00 80.44 81 ASP A O 1
ATOM 628 N N . HIS A 1 82 ? 0.115 -12.414 7.213 1.00 82.69 82 HIS A N 1
ATOM 629 C CA . HIS A 1 82 ? 1.564 -12.278 7.244 1.00 82.69 82 HIS A CA 1
ATOM 630 C C . HIS A 1 82 ? 2.073 -10.968 7.865 1.00 82.69 82 HIS A C 1
ATOM 632 O O . HIS A 1 82 ? 3.276 -10.876 8.116 1.00 82.69 82 HIS A O 1
ATOM 638 N N . LEU A 1 83 ? 1.218 -9.970 8.132 1.00 74.81 83 LEU A N 1
ATOM 639 C CA . LEU A 1 83 ? 1.651 -8.717 8.773 1.00 74.81 83 LEU A CA 1
ATOM 640 C C . LEU A 1 83 ? 2.156 -8.931 10.207 1.00 74.81 83 LEU A C 1
ATOM 642 O O . LEU A 1 83 ? 3.028 -8.186 10.646 1.00 74.81 83 LEU A O 1
ATOM 646 N N . ASP A 1 84 ? 1.682 -9.975 10.890 1.00 70.12 84 ASP A N 1
ATOM 647 C CA . ASP A 1 84 ? 2.100 -10.333 12.253 1.00 70.12 84 ASP A CA 1
ATOM 648 C C . ASP A 1 84 ? 3.409 -11.153 12.297 1.00 70.12 84 ASP A C 1
ATOM 650 O O . ASP A 1 84 ? 3.861 -11.568 13.368 1.00 70.12 84 ASP A O 1
ATOM 654 N N . ARG A 1 85 ? 4.031 -11.426 11.139 1.00 75.50 85 ARG A N 1
ATOM 655 C CA . ARG A 1 85 ? 5.256 -12.239 11.008 1.00 75.50 85 ARG A CA 1
ATOM 656 C C . ARG A 1 85 ? 6.504 -11.348 10.858 1.00 75.50 85 ARG A C 1
ATOM 658 O O . ARG A 1 85 ? 6.404 -10.195 10.460 1.00 75.50 85 ARG A O 1
ATOM 665 N N . ASP A 1 86 ? 7.700 -11.898 11.109 1.00 61.25 86 ASP A N 1
ATOM 666 C CA . ASP A 1 86 ? 9.018 -11.210 11.121 1.00 61.25 86 ASP A CA 1
ATOM 667 C C . ASP A 1 86 ? 9.526 -10.681 9.738 1.00 61.25 86 ASP A C 1
ATOM 669 O O . ASP A 1 86 ? 10.710 -10.771 9.412 1.00 61.25 86 ASP A O 1
ATOM 673 N N . TYR A 1 87 ? 8.652 -10.128 8.885 1.00 69.00 87 TYR A N 1
ATOM 674 C CA . TYR A 1 87 ? 9.006 -9.331 7.690 1.00 69.00 87 TYR A CA 1
ATOM 675 C C . TYR A 1 87 ? 7.924 -8.283 7.301 1.00 69.00 87 TYR A C 1
ATOM 677 O O . TYR A 1 87 ? 7.574 -8.153 6.119 1.00 69.00 87 TYR A O 1
ATOM 685 N N . PRO A 1 88 ? 7.397 -7.477 8.252 1.00 62.47 88 PRO A N 1
ATOM 686 C CA . PRO A 1 88 ? 6.170 -6.689 8.056 1.00 62.47 88 PRO A CA 1
ATOM 687 C C . PRO A 1 88 ? 6.337 -5.520 7.079 1.00 62.47 88 PRO A C 1
ATOM 689 O O . PRO A 1 88 ? 5.398 -5.132 6.377 1.00 62.47 88 PRO A O 1
ATOM 692 N N . ASP A 1 89 ? 7.538 -4.938 7.017 1.00 68.31 89 ASP A N 1
ATOM 693 C CA . ASP A 1 89 ? 7.767 -3.685 6.296 1.00 68.31 89 ASP A CA 1
ATOM 694 C C . ASP A 1 89 ? 7.567 -3.844 4.787 1.00 68.31 89 ASP A C 1
ATOM 696 O O . ASP A 1 89 ? 6.939 -2.993 4.157 1.00 68.31 89 ASP A O 1
ATOM 700 N N . MET A 1 90 ? 8.018 -4.955 4.203 1.00 73.75 90 MET A N 1
ATOM 701 C CA . MET A 1 90 ? 7.811 -5.241 2.781 1.00 73.75 90 MET A CA 1
ATOM 702 C C . MET A 1 90 ? 6.322 -5.456 2.469 1.00 73.75 90 MET A C 1
ATOM 704 O O . MET A 1 90 ? 5.787 -4.867 1.528 1.00 73.75 90 MET A O 1
ATOM 708 N N . LEU A 1 91 ? 5.623 -6.244 3.288 1.00 75.06 91 LEU A N 1
ATOM 709 C CA . LEU A 1 91 ? 4.221 -6.585 3.051 1.00 75.06 91 LEU A CA 1
ATOM 710 C C . LEU A 1 91 ? 3.274 -5.409 3.252 1.00 75.06 91 LEU A C 1
ATOM 712 O O . LEU A 1 91 ? 2.333 -5.245 2.478 1.00 75.06 91 LEU A O 1
ATOM 716 N N . SER A 1 92 ? 3.547 -4.546 4.229 1.00 70.75 92 SER A N 1
ATOM 717 C CA . SER A 1 92 ? 2.772 -3.320 4.422 1.00 70.75 92 SER A CA 1
ATOM 718 C C . SER A 1 92 ? 2.850 -2.398 3.203 1.00 70.75 92 SER A C 1
ATOM 720 O O . SER A 1 92 ? 1.839 -1.814 2.798 1.00 70.75 92 SER A O 1
ATOM 722 N N . HIS A 1 93 ? 4.017 -2.326 2.550 1.00 74.31 93 HIS A N 1
ATOM 723 C CA . HIS A 1 93 ? 4.177 -1.580 1.308 1.00 74.31 93 HIS A CA 1
ATOM 724 C C . HIS A 1 93 ? 3.397 -2.224 0.163 1.00 74.31 93 HIS A C 1
ATOM 726 O O . HIS A 1 93 ? 2.659 -1.513 -0.522 1.00 74.31 93 HIS A O 1
ATOM 732 N N . VAL A 1 94 ? 3.482 -3.544 -0.019 1.00 75.19 94 VAL A N 1
ATOM 733 C CA . VAL A 1 94 ? 2.696 -4.254 -1.043 1.00 75.19 94 VAL A CA 1
ATOM 734 C C . VAL A 1 94 ? 1.200 -4.018 -0.828 1.00 75.19 94 VAL A C 1
ATOM 736 O O . VAL A 1 94 ? 0.509 -3.565 -1.745 1.00 75.19 94 VAL A O 1
ATOM 739 N N . LEU A 1 95 ? 0.707 -4.223 0.398 1.00 74.00 95 LEU A N 1
ATOM 740 C CA . LEU A 1 95 ? -0.696 -4.031 0.758 1.00 74.00 95 LEU A CA 1
ATOM 741 C C . LEU A 1 95 ? -1.158 -2.594 0.482 1.00 74.00 95 LEU A C 1
ATOM 743 O O . LEU A 1 95 ? -2.223 -2.388 -0.101 1.00 74.00 95 LEU A O 1
ATOM 747 N N . SER A 1 96 ? -0.334 -1.593 0.810 1.00 76.44 96 SER A N 1
ATOM 748 C CA . SER A 1 96 ? -0.654 -0.185 0.545 1.00 76.44 96 SER A CA 1
ATOM 749 C C . SER A 1 96 ? -0.860 0.125 -0.949 1.00 76.44 96 SER A C 1
ATOM 751 O O . SER A 1 96 ? -1.704 0.963 -1.294 1.00 76.44 96 SER A O 1
ATOM 753 N N . HIS A 1 97 ? -0.152 -0.582 -1.839 1.00 76.50 97 HIS A N 1
ATOM 754 C CA . HIS A 1 97 ? -0.255 -0.421 -3.291 1.00 76.50 97 HIS A CA 1
ATOM 755 C C . HIS A 1 97 ? -1.467 -1.143 -3.878 1.00 76.50 97 HIS A C 1
ATOM 757 O O . HIS A 1 97 ? -2.148 -0.604 -4.759 1.00 76.50 97 HIS A O 1
ATOM 763 N N . VAL A 1 98 ? -1.742 -2.360 -3.405 1.00 78.19 98 VAL A N 1
ATOM 764 C CA . VAL A 1 98 ? -2.791 -3.212 -3.982 1.00 78.19 98 VAL A CA 1
ATOM 765 C C . VAL A 1 98 ? -4.166 -2.983 -3.363 1.00 78.19 98 VAL A C 1
ATOM 767 O O . VAL A 1 98 ? -5.159 -3.337 -3.999 1.00 78.19 98 VAL A O 1
ATOM 770 N N . ALA A 1 99 ? -4.250 -2.352 -2.186 1.00 81.69 99 ALA A N 1
ATOM 771 C CA . ALA A 1 99 ? -5.516 -2.090 -1.513 1.00 81.69 99 ALA A CA 1
ATOM 772 C C . ALA A 1 99 ? -6.484 -1.251 -2.371 1.00 81.69 99 ALA A C 1
ATOM 774 O O . ALA A 1 99 ? -6.109 -0.276 -3.043 1.00 81.69 99 ALA A O 1
ATOM 775 N N . VAL A 1 100 ? -7.759 -1.635 -2.297 1.00 85.31 100 VAL A N 1
ATOM 776 C CA . VAL A 1 100 ? -8.899 -1.087 -3.043 1.00 85.31 100 VAL A CA 1
ATOM 777 C C . VAL A 1 100 ? -10.035 -0.760 -2.071 1.00 85.31 100 VAL A C 1
ATOM 779 O O . VAL A 1 100 ? -9.869 -0.884 -0.859 1.00 85.31 100 VAL A O 1
ATOM 782 N N . ARG A 1 101 ? -11.166 -0.274 -2.592 1.00 87.88 101 ARG A N 1
ATOM 783 C CA . ARG A 1 101 ? -12.291 0.236 -1.795 1.00 87.88 101 ARG A CA 1
ATOM 784 C C . ARG A 1 101 ? -12.810 -0.788 -0.788 1.00 87.88 101 ARG A C 1
ATOM 786 O O . ARG A 1 101 ? -13.159 -0.411 0.323 1.00 87.88 101 ARG A O 1
ATOM 793 N N . GLU A 1 102 ? -12.845 -2.044 -1.194 1.00 86.94 102 GLU A N 1
ATOM 794 C CA . GLU A 1 102 ? -13.345 -3.189 -0.441 1.00 86.94 102 GLU A CA 1
ATOM 795 C C . GLU A 1 102 ? -12.519 -3.446 0.826 1.00 86.94 102 GLU A C 1
ATOM 797 O O . GLU A 1 102 ? -13.065 -3.914 1.814 1.00 86.94 102 GLU A O 1
ATOM 802 N N . HIS A 1 103 ? -11.242 -3.051 0.831 1.00 87.25 103 HIS A N 1
ATOM 803 C CA . HIS A 1 103 ? -10.314 -3.235 1.952 1.00 87.25 103 HIS A CA 1
ATOM 804 C C . HIS A 1 103 ? -10.251 -2.016 2.885 1.00 87.25 103 HIS A C 1
ATOM 806 O O . HIS A 1 103 ? -9.357 -1.916 3.721 1.00 87.25 103 HIS A O 1
ATOM 812 N N . TYR A 1 104 ? -11.125 -1.018 2.705 1.00 91.00 104 TYR A N 1
ATOM 813 C CA . TYR A 1 104 ? -11.018 0.239 3.449 1.00 91.00 104 TYR A CA 1
ATOM 814 C C . TYR A 1 104 ? -11.152 0.045 4.963 1.00 91.00 104 TYR A C 1
ATOM 816 O O . TYR A 1 104 ? -10.391 0.652 5.713 1.00 91.00 104 TYR A O 1
ATOM 824 N N . ASP A 1 105 ? -12.073 -0.812 5.402 1.00 89.69 105 ASP A N 1
ATOM 825 C CA . ASP A 1 105 ? -12.278 -1.077 6.827 1.00 89.69 105 ASP A CA 1
ATOM 826 C C . ASP A 1 105 ? -11.098 -1.863 7.425 1.00 89.69 105 ASP A C 1
ATOM 828 O O . ASP A 1 105 ? -10.654 -1.544 8.528 1.00 89.69 105 ASP A O 1
ATOM 832 N N . ASP A 1 106 ? -10.498 -2.785 6.663 1.00 85.19 106 ASP A N 1
ATOM 833 C CA . ASP A 1 106 ? -9.276 -3.490 7.074 1.00 85.19 106 ASP A CA 1
ATOM 834 C C . ASP A 1 106 ? -8.116 -2.503 7.276 1.00 85.19 106 ASP A C 1
ATOM 836 O O . ASP A 1 106 ? -7.437 -2.523 8.300 1.00 85.19 106 ASP A O 1
ATOM 840 N N . LEU A 1 107 ? -7.931 -1.558 6.345 1.00 89.75 107 LEU A N 1
ATOM 841 C CA . LEU A 1 107 ? -6.907 -0.515 6.470 1.00 89.75 107 LEU A CA 1
ATOM 842 C C . LEU A 1 107 ? -7.100 0.359 7.715 1.00 89.75 107 LEU A C 1
ATOM 844 O O . LEU A 1 107 ? -6.113 0.776 8.322 1.00 89.75 107 LEU A O 1
ATOM 848 N N . LEU A 1 108 ? -8.348 0.656 8.092 1.00 92.50 108 LEU A N 1
ATOM 849 C CA . LEU A 1 108 ? -8.639 1.370 9.337 1.00 92.50 108 LEU A CA 1
ATOM 850 C C . LEU A 1 108 ? -8.307 0.518 10.564 1.00 92.50 108 LEU A C 1
ATOM 852 O O . LEU A 1 108 ? -7.755 1.049 11.532 1.00 92.50 108 LEU A O 1
ATOM 856 N N . SER A 1 109 ? -8.605 -0.783 10.510 1.00 88.12 109 SER A N 1
ATOM 857 C CA . SER A 1 109 ? -8.252 -1.730 11.568 1.00 88.12 109 SER A CA 1
ATOM 858 C C . SER A 1 109 ? -6.739 -1.745 11.799 1.00 88.12 109 SER A C 1
ATOM 860 O O . SER A 1 109 ? -6.301 -1.507 12.920 1.00 88.12 109 SER A O 1
ATOM 862 N N . PHE A 1 110 ? -5.926 -1.888 10.745 1.00 85.31 110 PHE A N 1
ATOM 863 C CA . PHE A 1 110 ? -4.462 -1.895 10.885 1.00 85.31 110 PHE A CA 1
ATOM 864 C C . PHE A 1 110 ? -3.892 -0.560 11.325 1.00 85.31 110 PHE A C 1
ATOM 866 O O . PHE A 1 110 ? -2.984 -0.511 12.148 1.00 85.31 110 PHE A O 1
ATOM 873 N N . LEU A 1 111 ? -4.425 0.549 10.810 1.00 89.94 111 LEU A N 1
ATOM 874 C CA . LEU A 1 111 ? -3.988 1.872 11.245 1.00 89.94 111 LEU A CA 1
ATOM 875 C C . LEU A 1 111 ? -4.227 2.090 12.751 1.00 89.94 111 LEU A C 1
ATOM 877 O O . LEU A 1 111 ? -3.493 2.856 13.375 1.00 89.94 111 LEU A O 1
ATOM 881 N N . SER A 1 112 ? -5.208 1.394 13.331 1.00 89.31 112 SER A N 1
ATOM 882 C CA . SER A 1 112 ? -5.540 1.448 14.760 1.00 89.31 112 SER A CA 1
ATOM 883 C C . SER A 1 112 ? -4.817 0.392 15.610 1.00 89.31 112 SER A C 1
ATOM 885 O O . SER A 1 112 ? -4.893 0.460 16.835 1.00 89.31 112 SER A O 1
ATOM 887 N N . ASP A 1 113 ? -4.117 -0.570 15.003 1.00 85.81 113 ASP A N 1
ATOM 888 C CA . ASP A 1 113 ? -3.488 -1.684 15.719 1.00 85.81 113 ASP A CA 1
ATOM 889 C C . ASP A 1 113 ? -2.087 -1.323 16.237 1.00 85.81 113 ASP A C 1
ATOM 891 O O . ASP A 1 113 ? -1.094 -1.348 15.510 1.00 85.81 113 ASP A O 1
ATOM 895 N N . GLU A 1 114 ? -1.992 -0.997 17.527 1.00 85.06 114 GLU A N 1
ATOM 896 C CA . GLU A 1 114 ? -0.732 -0.627 18.186 1.00 85.06 114 GLU A CA 1
ATOM 897 C C . GLU A 1 114 ? 0.369 -1.697 18.085 1.00 85.06 114 GLU A C 1
ATOM 899 O O . GLU A 1 114 ? 1.551 -1.347 18.140 1.00 85.06 114 GLU A O 1
ATOM 904 N N . SER A 1 115 ? 0.015 -2.976 17.911 1.00 79.88 115 SER A N 1
ATOM 905 C CA . SER A 1 115 ? 1.000 -4.059 17.798 1.00 79.88 115 SER A CA 1
ATOM 906 C C . SER A 1 115 ? 1.848 -3.954 16.527 1.00 79.88 115 SER A C 1
ATOM 908 O O . SER A 1 115 ? 3.021 -4.326 16.540 1.00 79.88 115 SER A O 1
ATOM 910 N N . LEU A 1 116 ? 1.309 -3.324 15.478 1.00 77.69 116 LEU A N 1
ATOM 911 C CA . LEU A 1 116 ? 2.001 -3.072 14.213 1.00 77.69 116 LEU A CA 1
ATOM 912 C C . LEU A 1 116 ? 3.019 -1.921 14.293 1.00 77.69 116 LEU A C 1
ATOM 914 O O . LEU A 1 116 ? 3.705 -1.632 13.312 1.00 77.69 116 LEU A O 1
ATOM 918 N N . GLY A 1 117 ? 3.124 -1.213 15.424 1.00 84.88 117 GLY A N 1
ATOM 919 C CA . GLY A 1 117 ? 4.155 -0.195 15.644 1.00 84.88 117 GLY A CA 1
ATOM 920 C C . GLY A 1 117 ? 4.252 0.836 14.509 1.00 84.88 117 GLY A C 1
ATOM 921 O O . GLY A 1 117 ? 3.263 1.486 14.157 1.00 84.88 117 GLY A O 1
ATOM 922 N N . SER A 1 118 ? 5.448 0.997 13.930 1.00 83.06 118 SER A N 1
ATOM 923 C CA . SER A 1 118 ? 5.706 1.932 12.822 1.00 83.06 118 SER A CA 1
ATOM 924 C C . SER A 1 118 ? 5.199 1.458 11.461 1.00 83.06 118 SER A C 1
ATOM 926 O O . SER A 1 118 ? 4.999 2.294 10.581 1.00 83.06 118 SER A O 1
ATOM 928 N N . THR A 1 119 ? 4.938 0.163 11.273 1.00 83.94 119 THR A N 1
ATOM 929 C CA . THR A 1 119 ? 4.416 -0.398 10.015 1.00 83.94 119 THR A CA 1
ATOM 930 C C . THR A 1 119 ? 3.075 0.238 9.633 1.00 83.94 119 THR A C 1
ATOM 932 O O . THR A 1 119 ? 2.773 0.429 8.455 1.00 83.94 119 THR A O 1
ATOM 935 N N . ARG A 1 120 ? 2.312 0.710 10.627 1.00 88.69 120 ARG A N 1
ATOM 936 C CA . ARG A 1 120 ? 1.071 1.478 10.442 1.00 88.69 120 ARG A CA 1
ATOM 937 C C . ARG A 1 120 ? 1.206 2.723 9.569 1.00 88.69 120 ARG A C 1
ATOM 939 O O . ARG A 1 120 ? 0.231 3.138 8.940 1.00 88.69 120 ARG A O 1
ATOM 946 N N . ILE A 1 121 ? 2.397 3.326 9.512 1.00 89.94 121 ILE A N 1
ATOM 947 C CA . ILE A 1 121 ? 2.673 4.506 8.680 1.00 89.94 121 ILE A CA 1
ATOM 948 C C . ILE A 1 121 ? 2.323 4.220 7.210 1.00 89.94 121 ILE A C 1
ATOM 950 O O . ILE A 1 121 ? 1.758 5.087 6.536 1.00 89.94 121 ILE A O 1
ATOM 954 N N . SER A 1 122 ? 2.553 2.988 6.740 1.00 85.62 122 SER A N 1
ATOM 955 C CA . SER A 1 122 ? 2.245 2.537 5.377 1.00 85.62 122 SER A CA 1
ATOM 956 C C . SER A 1 122 ? 0.755 2.650 5.017 1.00 85.62 122 SER A C 1
ATOM 958 O O . SER A 1 122 ? 0.413 2.786 3.840 1.00 85.62 122 SER A O 1
ATOM 960 N N . PHE A 1 123 ? -0.151 2.658 6.004 1.00 90.31 123 PHE A N 1
ATOM 961 C CA . PHE A 1 123 ? -1.600 2.692 5.771 1.00 90.31 123 PHE A CA 1
ATOM 962 C C . PHE A 1 123 ? -2.197 4.104 5.710 1.00 90.31 123 PHE A C 1
ATOM 964 O O . PHE A 1 123 ? -3.291 4.282 5.172 1.00 90.31 123 PHE A O 1
ATOM 971 N N . ILE A 1 124 ? -1.475 5.141 6.151 1.00 93.62 124 ILE A N 1
ATOM 972 C CA . ILE A 1 124 ? -1.972 6.532 6.159 1.00 93.62 124 ILE A CA 1
ATOM 973 C C . ILE A 1 124 ? -2.364 6.993 4.744 1.00 93.62 124 ILE A C 1
ATOM 975 O O . ILE A 1 124 ? -3.442 7.556 4.526 1.00 93.62 124 ILE A O 1
ATOM 979 N N . ARG A 1 125 ? -1.514 6.736 3.743 1.00 90.81 125 ARG A N 1
ATOM 980 C CA . ARG A 1 125 ? -1.780 7.129 2.349 1.00 90.81 125 ARG A CA 1
ATOM 981 C C . ARG A 1 125 ? -2.963 6.387 1.722 1.00 90.81 125 ARG A C 1
ATOM 983 O O . ARG A 1 125 ? -3.843 7.072 1.187 1.00 90.81 125 ARG A O 1
ATOM 990 N N . PRO A 1 126 ? -3.032 5.040 1.733 1.00 90.94 126 PRO A N 1
ATOM 991 C CA . PRO A 1 126 ? -4.165 4.337 1.146 1.00 90.94 126 PRO A CA 1
ATOM 992 C C . PRO A 1 126 ? -5.476 4.664 1.870 1.00 90.94 126 PRO A C 1
ATOM 994 O O . PRO A 1 126 ? -6.468 4.863 1.173 1.00 90.94 126 PRO A O 1
ATOM 997 N N . VAL A 1 127 ? -5.481 4.862 3.197 1.00 94.81 127 VAL A N 1
ATOM 998 C CA . VAL A 1 127 ? -6.669 5.340 3.934 1.00 94.81 127 VAL A CA 1
ATOM 999 C C . VAL A 1 127 ? -7.119 6.714 3.436 1.00 94.81 127 VAL A C 1
ATOM 1001 O O . VAL A 1 127 ? -8.290 6.889 3.093 1.00 94.81 127 VAL A O 1
ATOM 1004 N N . ASN A 1 128 ? -6.208 7.683 3.305 1.00 95.19 128 ASN A N 1
ATOM 1005 C CA . ASN A 1 128 ? -6.567 9.002 2.782 1.00 95.19 128 ASN A CA 1
ATOM 1006 C C . ASN A 1 128 ? -7.089 8.923 1.334 1.00 95.19 128 ASN A C 1
ATOM 1008 O O . ASN A 1 128 ? -8.138 9.477 1.001 1.00 95.19 128 ASN A O 1
ATOM 1012 N N . ARG A 1 129 ? -6.367 8.207 0.463 1.00 92.75 129 ARG A N 1
ATOM 1013 C CA . ARG A 1 129 ? -6.679 8.057 -0.966 1.00 92.75 129 ARG A CA 1
ATOM 1014 C C . ARG A 1 129 ? -8.023 7.366 -1.190 1.00 92.75 129 ARG A C 1
ATOM 1016 O O . ARG A 1 129 ? -8.825 7.855 -1.980 1.00 92.75 129 ARG A O 1
ATOM 1023 N N . ILE A 1 130 ? -8.245 6.218 -0.554 1.00 92.81 130 ILE A N 1
ATOM 1024 C CA . ILE A 1 130 ? -9.444 5.395 -0.745 1.00 92.81 130 ILE A CA 1
ATOM 1025 C C . ILE A 1 130 ? -10.635 6.052 -0.052 1.00 92.81 130 ILE A C 1
ATOM 1027 O O . ILE A 1 130 ? -11.681 6.200 -0.679 1.00 92.81 130 ILE A O 1
ATOM 1031 N N . GLY A 1 131 ? -10.461 6.537 1.181 1.00 95.38 131 GLY A N 1
ATOM 1032 C CA . GLY A 1 131 ? -11.523 7.209 1.926 1.00 95.38 131 GLY A CA 1
ATOM 1033 C C . GLY A 1 131 ? -12.102 8.391 1.153 1.00 95.38 131 GLY A C 1
ATOM 1034 O O . GLY A 1 131 ? -13.312 8.459 0.973 1.00 95.38 131 GLY A O 1
ATOM 1035 N N . ASN A 1 132 ? -11.251 9.254 0.585 1.00 94.06 132 ASN A N 1
ATOM 1036 C CA . ASN A 1 132 ? -11.705 10.404 -0.210 1.00 94.06 132 ASN A CA 1
ATOM 1037 C C . ASN A 1 132 ? -12.359 10.030 -1.556 1.00 94.06 132 ASN A C 1
ATOM 1039 O O . ASN A 1 132 ? -13.040 10.867 -2.145 1.00 94.06 132 ASN A O 1
ATOM 1043 N N . ARG A 1 133 ? -12.154 8.804 -2.061 1.00 92.25 133 ARG A N 1
ATOM 1044 C CA . ARG A 1 133 ? -12.870 8.269 -3.237 1.00 92.25 133 ARG A CA 1
ATOM 1045 C C . ARG A 1 133 ? -14.221 7.658 -2.867 1.00 92.25 133 ARG A C 1
ATOM 1047 O O . ARG A 1 133 ? -15.103 7.616 -3.717 1.00 92.25 133 ARG A O 1
ATOM 1054 N N . ILE A 1 134 ? -14.364 7.155 -1.639 1.00 93.06 134 ILE A N 1
ATOM 1055 C CA . ILE A 1 134 ? -15.635 6.645 -1.107 1.00 93.06 134 ILE A CA 1
ATOM 1056 C C . ILE A 1 134 ? -16.578 7.812 -0.830 1.00 93.06 134 ILE A C 1
ATOM 1058 O O . ILE A 1 134 ? -17.720 7.801 -1.280 1.00 93.06 134 ILE A O 1
ATOM 1062 N N . GLU A 1 135 ? -16.086 8.805 -0.094 1.00 94.81 135 GLU A N 1
ATOM 1063 C CA . GLU A 1 135 ? -16.839 9.981 0.319 1.00 94.81 135 GLU A CA 1
ATOM 1064 C C . GLU A 1 135 ? -15.881 11.163 0.480 1.00 94.81 135 GLU A C 1
ATOM 1066 O O . GLU A 1 135 ? -14.789 11.034 1.041 1.00 94.81 135 GLU A O 1
ATOM 1071 N N . GLN A 1 136 ? -16.277 12.328 -0.033 1.00 92.44 136 GLN A N 1
ATOM 1072 C CA . GLN A 1 136 ? -15.423 13.509 -0.030 1.00 92.44 136 GLN A CA 1
ATOM 1073 C C . GLN A 1 136 ? -15.011 13.880 1.402 1.00 92.44 136 GLN A C 1
ATOM 1075 O O . GLN A 1 136 ? -15.849 14.179 2.244 1.00 92.44 136 GLN A O 1
ATOM 1080 N N . GLY A 1 137 ? -13.703 13.891 1.667 1.00 91.50 137 GLY A N 1
ATOM 1081 C CA . GLY A 1 137 ? -13.143 14.281 2.963 1.00 91.50 137 GLY A CA 1
ATOM 1082 C C . GLY A 1 137 ? -13.075 13.162 4.004 1.00 91.50 137 GLY A C 1
ATOM 1083 O O . GLY A 1 137 ? -12.369 13.332 4.995 1.00 91.50 137 GLY A O 1
ATOM 1084 N N . LYS A 1 138 ? -13.702 12.001 3.772 1.00 95.44 138 LYS A N 1
ATOM 1085 C CA . LYS A 1 138 ? -13.704 10.884 4.732 1.00 95.44 138 LYS A CA 1
ATOM 1086 C C . LYS A 1 138 ? -12.293 10.414 5.080 1.00 95.44 138 LYS A C 1
ATOM 1088 O O . LYS A 1 138 ? -11.939 10.294 6.247 1.00 95.44 138 LYS A O 1
ATOM 1093 N N . GLY A 1 139 ? -11.458 10.193 4.063 1.00 96.00 139 GLY A N 1
ATOM 1094 C CA . GLY A 1 139 ? -10.066 9.794 4.273 1.00 96.00 139 GLY A CA 1
ATOM 1095 C C . GLY A 1 139 ? -9.270 10.882 4.991 1.00 96.00 139 GLY A C 1
ATOM 1096 O O . GLY A 1 139 ? -8.516 10.590 5.915 1.00 96.00 139 GLY A O 1
ATOM 1097 N N . ARG A 1 140 ? -9.491 12.144 4.609 1.00 95.56 140 ARG A N 1
ATOM 1098 C CA . ARG A 1 140 ? -8.814 13.292 5.215 1.00 95.56 140 ARG A CA 1
ATOM 1099 C C . ARG A 1 140 ? -9.123 13.424 6.709 1.00 95.56 140 ARG A C 1
ATOM 1101 O O . ARG A 1 140 ? -8.195 13.647 7.479 1.00 95.56 140 ARG A O 1
ATOM 1108 N N . GLN A 1 141 ? -10.381 13.247 7.106 1.00 97.44 141 GLN A N 1
ATOM 1109 C CA . GLN A 1 141 ? -10.818 13.341 8.500 1.00 97.44 141 GLN A CA 1
ATOM 1110 C C . GLN A 1 141 ? -10.113 12.312 9.394 1.00 97.44 141 GLN A C 1
ATOM 1112 O O . GLN A 1 141 ? -9.699 12.640 10.504 1.00 97.44 141 GLN A O 1
ATOM 1117 N N . VAL A 1 142 ? -9.913 11.086 8.895 1.00 97.25 142 VAL A N 1
ATOM 1118 C CA . VAL A 1 142 ? -9.135 10.065 9.615 1.00 97.25 142 VAL A CA 1
ATOM 1119 C C . VAL A 1 142 ? -7.701 10.546 9.842 1.00 97.25 142 VAL A C 1
ATOM 1121 O O . VAL A 1 142 ? -7.191 10.444 10.952 1.00 97.25 142 VAL A O 1
ATOM 1124 N N . ILE A 1 143 ? -7.061 11.131 8.822 1.00 97.00 143 ILE A N 1
ATOM 1125 C CA . ILE A 1 143 ? -5.673 11.606 8.939 1.00 97.00 143 ILE A CA 1
ATOM 1126 C C . ILE A 1 143 ? -5.562 12.814 9.878 1.00 97.00 143 ILE A C 1
ATOM 1128 O O . ILE A 1 143 ? -4.583 12.931 10.613 1.00 97.00 143 ILE A O 1
ATOM 1132 N N . GLU A 1 144 ? -6.563 13.695 9.897 1.00 97.44 144 GLU A N 1
ATOM 1133 C CA . GLU A 1 144 ? -6.639 14.811 10.849 1.00 97.44 144 GLU A CA 1
ATOM 1134 C C . GLU A 1 144 ? -6.672 14.323 12.304 1.00 97.44 144 GLU A C 1
ATOM 1136 O O . GLU A 1 144 ? -6.037 14.937 13.155 1.00 97.44 144 GLU A O 1
ATOM 1141 N N . GLY A 1 145 ? -7.294 13.174 12.586 1.00 96.62 145 GLY A N 1
ATOM 1142 C CA . GLY A 1 145 ? -7.268 12.553 13.916 1.00 96.62 145 GLY A CA 1
ATOM 1143 C C . GLY A 1 145 ? -5.889 12.048 14.367 1.00 96.62 145 GLY A C 1
ATOM 1144 O O . GLY A 1 145 ? -5.688 11.802 15.553 1.00 96.62 145 GLY A O 1
ATOM 1145 N N . LEU A 1 146 ? -4.921 11.917 13.454 1.00 96.56 146 LEU A N 1
ATOM 1146 C CA . LEU A 1 146 ? -3.594 11.349 13.732 1.00 96.56 146 LEU A CA 1
ATOM 1147 C C . LEU A 1 146 ? -2.498 12.406 13.909 1.00 96.56 146 LEU A C 1
ATOM 1149 O O . LEU A 1 146 ? -1.345 12.060 14.168 1.00 96.56 146 LEU A O 1
ATOM 1153 N N . VAL A 1 147 ? -2.818 13.696 13.772 1.00 96.06 147 VAL A N 1
ATOM 1154 C CA . VAL A 1 147 ? -1.821 14.786 13.753 1.00 96.06 147 VAL A CA 1
ATOM 1155 C C . VAL A 1 147 ? -1.033 14.949 15.049 1.00 96.06 147 VAL A C 1
ATOM 1157 O O . VAL A 1 147 ? 0.062 15.517 15.004 1.00 96.06 147 VAL A O 1
ATOM 1160 N N . ASP A 1 148 ? -1.558 14.434 16.158 1.00 94.81 148 ASP A N 1
ATOM 1161 C CA . ASP A 1 148 ? -0.926 14.444 17.481 1.00 94.81 148 ASP A CA 1
ATOM 1162 C C . ASP A 1 148 ? -0.538 13.035 17.957 1.00 94.81 148 ASP A C 1
ATOM 1164 O O . ASP A 1 148 ? -0.072 12.855 19.080 1.00 94.81 148 ASP A O 1
ATOM 1168 N N . HIS A 1 149 ? -0.682 12.024 17.094 1.00 94.69 149 HIS A N 1
ATOM 1169 C CA . HIS A 1 149 ? -0.293 10.659 17.420 1.00 94.69 149 HIS A CA 1
ATOM 1170 C C . HIS A 1 149 ? 1.236 10.551 17.581 1.00 94.69 149 HIS A C 1
ATOM 1172 O O . HIS A 1 149 ? 1.972 11.021 16.701 1.00 94.69 149 HIS A O 1
ATOM 1178 N N . PRO A 1 150 ? 1.748 9.883 18.635 1.00 91.06 150 PRO A N 1
ATOM 1179 C CA . PRO A 1 150 ? 3.180 9.851 18.946 1.00 91.06 150 PRO A CA 1
ATOM 1180 C C . PRO A 1 150 ? 4.042 9.288 17.810 1.00 91.06 150 PRO A C 1
ATOM 1182 O O . PRO A 1 150 ? 5.151 9.765 17.590 1.00 91.06 150 PRO A O 1
ATOM 1185 N N . GLN A 1 151 ? 3.526 8.309 17.064 1.00 90.12 151 GLN A N 1
ATOM 1186 C CA . GLN A 1 151 ? 4.261 7.648 15.977 1.00 90.12 151 GLN A CA 1
ATOM 1187 C C . GLN A 1 151 ? 3.812 8.069 14.570 1.00 90.12 151 GLN A C 1
ATOM 1189 O O . GLN A 1 151 ? 4.576 7.944 13.620 1.00 90.12 151 GLN A O 1
ATOM 1194 N N . LEU A 1 152 ? 2.580 8.570 14.416 1.00 94.12 152 LEU A N 1
ATOM 1195 C CA . LEU A 1 152 ? 1.946 8.754 13.098 1.00 94.12 152 LEU A CA 1
ATOM 1196 C C . LEU A 1 152 ? 1.834 10.230 12.688 1.00 94.12 152 LEU A C 1
ATOM 1198 O O . LEU A 1 152 ? 1.610 10.533 11.515 1.00 94.12 152 LEU A O 1
ATOM 1202 N N . SER A 1 153 ? 2.039 11.157 13.630 1.00 94.25 153 SER A N 1
ATOM 1203 C CA . SER A 1 153 ? 1.873 12.600 13.422 1.00 94.25 153 SER A CA 1
ATOM 1204 C C . SER A 1 153 ? 2.717 13.165 12.282 1.00 94.25 153 SER A C 1
ATOM 1206 O O . SER A 1 153 ? 2.233 14.008 11.526 1.00 94.25 153 SER A O 1
ATOM 1208 N N . ALA A 1 154 ? 3.961 12.709 12.125 1.00 94.00 154 ALA A N 1
ATOM 1209 C CA . ALA A 1 154 ? 4.856 13.200 11.080 1.00 94.00 154 ALA A CA 1
ATOM 1210 C C . ALA A 1 154 ? 4.294 12.930 9.674 1.00 94.00 154 ALA A C 1
ATOM 1212 O O . ALA A 1 154 ? 4.143 13.861 8.877 1.00 94.00 154 ALA A O 1
ATOM 1213 N N . GLU A 1 155 ? 3.920 11.680 9.390 1.00 94.06 155 GLU A N 1
ATOM 1214 C CA . GLU A 1 155 ? 3.371 11.296 8.088 1.00 94.06 155 GLU A CA 1
ATOM 1215 C C . GLU A 1 155 ? 1.961 11.867 7.883 1.00 94.06 155 GLU A C 1
ATOM 1217 O O . GLU A 1 155 ? 1.659 12.388 6.808 1.00 94.06 155 GLU A O 1
ATOM 1222 N N . ALA A 1 156 ? 1.118 11.880 8.922 1.00 95.44 156 ALA A N 1
ATOM 1223 C CA . ALA A 1 156 ? -0.211 12.488 8.856 1.00 95.44 156 ALA A CA 1
ATOM 1224 C C . ALA A 1 156 ? -0.137 13.968 8.438 1.00 95.44 156 ALA A C 1
ATOM 1226 O O . ALA A 1 156 ? -0.810 14.402 7.498 1.00 95.44 156 ALA A O 1
ATOM 1227 N N . ARG A 1 157 ? 0.759 14.744 9.061 1.00 95.62 157 ARG A N 1
ATOM 1228 C CA . ARG A 1 157 ? 1.001 16.153 8.706 1.00 95.62 157 ARG A CA 1
ATOM 1229 C C . ARG A 1 157 ? 1.565 16.303 7.292 1.00 95.62 157 ARG A C 1
ATOM 1231 O O . ARG A 1 157 ? 1.206 17.255 6.595 1.00 95.62 157 ARG A O 1
ATOM 1238 N N . ALA A 1 158 ? 2.427 15.388 6.848 1.00 94.00 158 ALA A N 1
ATOM 1239 C CA . ALA A 1 158 ? 2.966 15.400 5.490 1.00 94.00 158 ALA A CA 1
ATOM 1240 C C . ALA A 1 158 ? 1.868 15.181 4.436 1.00 94.00 158 ALA A C 1
ATOM 1242 O O . ALA A 1 158 ? 1.808 15.923 3.450 1.00 94.00 158 ALA A O 1
ATOM 1243 N N . VAL A 1 159 ? 0.973 14.216 4.666 1.00 92.75 159 VAL A N 1
ATOM 1244 C CA . VAL A 1 159 ? -0.172 13.923 3.792 1.00 92.75 159 VAL A CA 1
ATOM 1245 C C . VAL A 1 159 ? -1.151 15.096 3.753 1.00 92.75 159 VAL A C 1
ATOM 1247 O O . VAL A 1 159 ? -1.532 15.532 2.666 1.00 92.75 159 VAL A O 1
ATOM 1250 N N . LEU A 1 160 ? -1.510 15.673 4.905 1.00 93.06 160 LEU A N 1
ATOM 1251 C CA . LEU A 1 160 ? -2.441 16.810 4.967 1.00 93.06 160 LEU A CA 1
ATOM 1252 C C . LEU A 1 160 ? -1.907 18.070 4.283 1.00 93.06 160 LEU A C 1
ATOM 1254 O O . LEU A 1 160 ? -2.697 18.840 3.734 1.00 93.06 160 LEU A O 1
ATOM 1258 N N . ALA A 1 161 ? -0.587 18.263 4.302 1.00 92.00 161 ALA A N 1
ATOM 1259 C CA . ALA A 1 161 ? 0.091 19.360 3.622 1.00 92.00 161 ALA A CA 1
ATOM 1260 C C . ALA A 1 161 ? 0.323 19.108 2.120 1.00 92.00 161 ALA A C 1
ATOM 1262 O O . ALA A 1 161 ? 0.903 19.964 1.455 1.00 92.00 161 ALA A O 1
ATOM 1263 N N . GLY A 1 162 ? -0.054 17.937 1.592 1.00 84.69 162 GLY A N 1
ATOM 1264 C CA . GLY A 1 162 ? 0.224 17.551 0.205 1.00 84.69 162 GLY A CA 1
ATOM 1265 C C . GLY A 1 162 ? 1.718 17.383 -0.105 1.00 84.69 162 GLY A C 1
ATOM 1266 O O . GLY A 1 162 ? 2.111 17.442 -1.264 1.00 84.69 162 GLY A O 1
ATOM 1267 N N . ARG A 1 163 ? 2.562 17.213 0.924 1.00 72.06 163 ARG A N 1
ATOM 1268 C CA . ARG A 1 163 ? 4.035 17.128 0.816 1.00 72.06 163 ARG A CA 1
ATOM 1269 C C . ARG A 1 163 ? 4.567 15.699 0.779 1.00 72.06 163 ARG A C 1
ATOM 1271 O O . ARG A 1 163 ? 5.755 15.482 0.559 1.00 72.06 163 ARG A O 1
ATOM 1278 N N . SER A 1 164 ? 3.697 14.736 1.025 1.00 63.78 164 SER A N 1
ATOM 1279 C CA . SER A 1 164 ? 4.026 13.321 1.022 1.00 63.78 164 SER A CA 1
ATOM 1280 C C . SER A 1 164 ? 4.230 12.845 -0.428 1.00 63.78 164 SER A C 1
ATOM 1282 O O . SER A 1 164 ? 3.333 13.007 -1.257 1.00 63.78 164 SER A O 1
ATOM 1284 N N . ARG A 1 165 ? 5.426 12.333 -0.775 1.00 52.16 165 ARG A N 1
ATOM 1285 C CA . ARG A 1 165 ? 5.695 11.775 -2.117 1.00 52.16 165 ARG A CA 1
ATOM 1286 C C . ARG A 1 165 ? 4.832 10.521 -2.277 1.00 52.16 165 ARG A C 1
ATOM 1288 O O . ARG A 1 165 ? 4.819 9.689 -1.376 1.00 52.16 165 ARG A O 1
ATOM 1295 N N . ASN A 1 166 ? 4.138 10.385 -3.409 1.00 42.62 166 ASN A N 1
ATOM 1296 C CA . ASN A 1 166 ? 3.605 9.086 -3.821 1.00 42.62 166 ASN A CA 1
ATOM 1297 C C . ASN A 1 166 ? 4.814 8.153 -3.973 1.00 42.62 166 ASN A C 1
ATOM 1299 O O . ASN A 1 166 ? 5.585 8.314 -4.917 1.00 42.62 166 ASN A O 1
ATOM 1303 N N . SER A 1 167 ? 5.030 7.300 -2.974 1.00 47.72 167 SER A N 1
ATOM 1304 C CA . SER A 1 167 ? 5.793 6.059 -3.103 1.00 47.72 167 SER A CA 1
ATOM 1305 C C . SER A 1 167 ? 5.011 5.128 -4.012 1.00 47.72 167 SER A C 1
ATOM 1307 O O . SER A 1 167 ? 3.805 4.972 -3.693 1.00 47.72 167 SER A O 1
#